Protein AF-A0A6C0KSJ9-F1 (afdb_monomer_lite)

Secondary structure (DSSP, 8-state):
--GGGGTS-GGGHHHHHHHHHTT--HHHHHH-GGGHHHHHHHHHHH-S---HHHHHHHHHTT--TTSPP---BTTB---SHHHHHHHTT-HHHHHHHHHTT--TTPPPSSTT---HHHHHHHTT-TT---HHHHHHHHHHHHHHHHTT--GGGSPPGGGGGGGTT---HHHHTT--

InterPro domains:
  IPR002110 Ankyrin repeat [PF00023] (79-106)
  IPR002110 Ankyrin repeat [PS50088] (77-109)
  IPR036770 Ankyrin repeat-containing domain superfamily [G3DSA:1.25.40.20] (43-164)
  IPR036770 Ankyrin repeat-containing domain superfamily [SSF48403] (55-117)

Structure (mmCIF, N/CA/C/O backbone):
data_AF-A0A6C0KSJ9-F1
#
_entry.id   AF-A0A6C0KSJ9-F1
#
loop_
_atom_site.group_PDB
_atom_site.id
_atom_site.type_symbol
_atom_site.label_atom_id
_atom_site.label_alt_id
_atom_site.label_comp_id
_atom_site.label_asym_id
_atom_site.label_entity_id
_atom_site.label_seq_id
_atom_site.pdbx_PDB_ins_code
_atom_site.Cartn_x
_atom_site.Cartn_y
_atom_site.Cartn_z
_atom_site.occupancy
_atom_site.B_iso_or_equiv
_atom_site.auth_seq_id
_atom_site.auth_comp_id
_atom_site.auth_asym_id
_atom_site.auth_atom_id
_atom_site.pdbx_PDB_model_num
ATOM 1 N N . MET A 1 1 ? 1.002 18.817 9.737 1.00 48.84 1 MET A N 1
ATOM 2 C CA . MET A 1 1 ? -0.178 18.193 10.351 1.00 48.84 1 MET A CA 1
ATOM 3 C C . MET A 1 1 ? -0.438 16.929 9.576 1.00 48.84 1 MET A C 1
ATOM 5 O O . MET A 1 1 ? -0.592 16.989 8.360 1.00 48.84 1 MET A O 1
ATOM 9 N N . GLN A 1 2 ? -0.293 15.811 10.260 1.00 63.50 2 GLN A N 1
ATOM 10 C CA . GLN A 1 2 ? -0.512 14.482 9.726 1.00 63.50 2 GLN A CA 1
ATOM 11 C C . GLN A 1 2 ? -2.025 14.265 9.641 1.00 63.50 2 GLN A C 1
ATOM 13 O O . GLN A 1 2 ? -2.778 14.761 10.470 1.00 63.50 2 GLN A O 1
ATOM 18 N N . THR A 1 3 ? -2.532 13.580 8.619 1.00 65.69 3 THR A N 1
ATOM 19 C CA . THR A 1 3 ? -3.998 13.499 8.430 1.00 65.69 3 THR A CA 1
ATOM 20 C C . THR A 1 3 ? -4.727 12.684 9.490 1.00 65.69 3 THR A C 1
ATOM 22 O O . THR A 1 3 ? -5.952 12.739 9.550 1.00 65.69 3 THR A O 1
ATOM 25 N N . TYR A 1 4 ? -4.020 11.892 10.301 1.00 72.75 4 TYR A N 1
ATOM 26 C CA . TYR A 1 4 ? -4.651 11.230 11.442 1.00 72.75 4 TYR A CA 1
ATOM 27 C C . TYR A 1 4 ? -4.862 12.151 12.645 1.00 72.75 4 TYR A C 1
ATOM 29 O O . TYR A 1 4 ? -5.721 11.835 13.465 1.00 72.75 4 TYR A O 1
ATOM 37 N N . ASP A 1 5 ? -4.221 13.325 12.689 1.00 72.75 5 ASP A N 1
ATOM 38 C CA . ASP A 1 5 ? -4.469 14.360 13.708 1.00 72.75 5 ASP A CA 1
ATOM 39 C C . ASP A 1 5 ? -5.940 14.833 13.695 1.00 72.75 5 ASP A C 1
ATOM 41 O O . ASP A 1 5 ? -6.432 15.413 14.659 1.00 72.75 5 ASP A O 1
ATOM 45 N N . GLU A 1 6 ? -6.664 14.590 12.594 1.00 78.75 6 GLU A N 1
ATOM 46 C CA . GLU A 1 6 ? -8.060 15.002 12.418 1.00 78.75 6 GLU A CA 1
ATOM 47 C C . GLU A 1 6 ? -9.067 14.137 13.189 1.00 78.75 6 GLU A C 1
ATOM 49 O O . GLU A 1 6 ? -10.161 14.611 13.501 1.00 78.75 6 GLU A O 1
ATOM 54 N N . PHE A 1 7 ? -8.742 12.870 13.471 1.00 84.19 7 PHE A N 1
ATOM 55 C CA . PHE A 1 7 ? -9.683 11.930 14.101 1.00 84.19 7 PHE A CA 1
ATOM 56 C C . PHE A 1 7 ? -9.093 11.139 15.271 1.00 84.19 7 PHE A C 1
ATOM 58 O O . PHE A 1 7 ? -9.853 10.587 16.070 1.00 84.19 7 PHE A O 1
ATOM 65 N N . ILE A 1 8 ? -7.765 11.091 15.405 1.00 89.25 8 ILE A N 1
ATOM 66 C CA . ILE A 1 8 ? -7.101 10.541 16.583 1.00 89.25 8 ILE A CA 1
ATOM 67 C C . ILE A 1 8 ? -6.986 11.656 17.634 1.00 89.25 8 ILE A C 1
ATOM 69 O O . ILE A 1 8 ? -6.432 12.712 17.333 1.00 89.25 8 ILE A O 1
ATOM 73 N N . PRO A 1 9 ? -7.501 11.460 18.864 1.00 91.00 9 PRO A N 1
ATOM 74 C CA . PRO A 1 9 ? -7.320 12.427 19.942 1.00 91.00 9 PRO A CA 1
ATOM 75 C C . PRO A 1 9 ? -5.837 12.712 20.192 1.00 91.00 9 PRO A C 1
ATOM 77 O O . PRO A 1 9 ? -5.037 11.784 20.199 1.00 91.00 9 PRO A O 1
ATOM 80 N N . GLU A 1 10 ? -5.475 13.966 20.463 1.00 89.81 10 GLU A N 1
ATOM 81 C CA . GLU A 1 10 ? -4.075 14.396 20.616 1.00 89.81 10 GLU A CA 1
ATOM 82 C C . GLU A 1 10 ? -3.285 13.535 21.618 1.00 89.81 10 GLU A C 1
ATOM 84 O O . GLU A 1 10 ? -2.150 13.143 21.356 1.00 89.81 10 GLU A O 1
ATOM 89 N N . GLN A 1 11 ? -3.913 13.155 22.735 1.00 92.12 11 GLN A N 1
ATOM 90 C CA . GLN A 1 11 ? -3.297 12.300 23.754 1.00 92.12 11 GLN A CA 1
ATOM 91 C C . GLN A 1 11 ? -3.038 10.851 23.302 1.00 92.12 11 GLN A C 1
ATOM 93 O O . GLN A 1 11 ? -2.230 10.156 23.914 1.00 92.12 11 GLN A O 1
ATOM 98 N N . ASP A 1 12 ? -3.734 10.399 22.259 1.00 93.62 12 ASP A N 1
ATOM 99 C CA . ASP A 1 12 ? -3.692 9.035 21.731 1.00 93.62 12 ASP A CA 1
ATOM 100 C C . ASP A 1 12 ? -2.713 8.913 20.541 1.00 93.62 12 ASP A C 1
ATOM 102 O O . ASP A 1 12 ? -2.346 7.793 20.185 1.00 93.62 12 ASP A O 1
ATOM 106 N N . ILE A 1 13 ? -2.262 10.029 19.941 1.00 90.75 13 ILE A N 1
ATOM 107 C CA . ILE A 1 13 ? -1.424 10.045 18.720 1.00 90.75 13 ILE A CA 1
ATOM 108 C C . ILE A 1 13 ? -0.128 9.254 18.912 1.00 90.75 13 ILE A C 1
ATOM 110 O O . ILE A 1 13 ? 0.206 8.406 18.092 1.00 90.75 13 ILE A O 1
ATOM 114 N N . PHE A 1 14 ? 0.582 9.474 20.019 1.00 91.88 14 PHE A N 1
ATOM 115 C CA . PHE A 1 14 ? 1.854 8.789 20.257 1.00 91.88 14 PHE A CA 1
ATOM 116 C C . PHE A 1 14 ? 1.686 7.264 20.350 1.00 91.88 14 PHE A C 1
ATOM 118 O O . PHE A 1 14 ? 2.493 6.508 19.816 1.00 91.88 14 PHE A O 1
ATOM 125 N N . GLN A 1 15 ? 0.610 6.798 20.994 1.00 96.00 15 GLN A N 1
ATOM 126 C CA . GLN A 1 15 ? 0.321 5.365 21.063 1.00 96.00 15 GLN A CA 1
ATOM 127 C C . GLN A 1 15 ? -0.115 4.817 19.702 1.00 96.00 15 GLN A C 1
ATOM 129 O O . GLN A 1 15 ? 0.256 3.702 19.350 1.00 96.00 15 GLN A O 1
ATOM 134 N N . PHE A 1 16 ? -0.887 5.595 18.940 1.00 94.38 16 PHE A N 1
ATOM 135 C CA . PHE A 1 16 ? -1.284 5.242 17.583 1.00 94.38 16 PHE A CA 1
ATOM 136 C C . PHE A 1 16 ? -0.063 4.992 16.693 1.00 94.38 16 PHE A C 1
ATOM 138 O O . PHE A 1 16 ? -0.015 3.970 16.017 1.00 94.38 16 PHE A O 1
ATOM 145 N N . GLU A 1 17 ? 0.937 5.875 16.724 1.00 92.81 17 GLU A N 1
ATOM 146 C CA . GLU A 1 17 ? 2.155 5.725 15.919 1.00 92.81 17 GLU A CA 1
ATOM 147 C C . GLU A 1 17 ? 2.946 4.469 16.299 1.00 92.81 17 GLU A C 1
ATOM 149 O O . GLU A 1 17 ? 3.256 3.666 15.419 1.00 92.81 17 GLU A O 1
ATOM 154 N N . ILE A 1 18 ? 3.169 4.235 17.600 1.00 95.00 18 ILE A N 1
ATOM 155 C CA . ILE A 1 18 ? 3.814 3.008 18.101 1.00 95.00 18 ILE A CA 1
ATOM 156 C C . ILE A 1 18 ? 3.058 1.765 17.626 1.00 95.00 18 ILE A C 1
ATOM 158 O O . ILE A 1 18 ? 3.655 0.803 17.147 1.00 95.00 18 ILE A O 1
ATOM 162 N N . ASP A 1 19 ? 1.730 1.772 17.732 1.00 97.00 19 ASP A N 1
ATOM 163 C CA . ASP A 1 19 ? 0.923 0.631 17.319 1.00 97.00 19 ASP A CA 1
ATOM 164 C C . ASP A 1 19 ? 1.009 0.394 15.803 1.00 97.00 19 ASP A C 1
ATOM 166 O O . ASP A 1 19 ? 1.012 -0.758 15.373 1.00 97.00 19 ASP A O 1
ATOM 170 N N . MET A 1 20 ? 1.109 1.440 14.975 1.00 94.25 20 MET A N 1
ATOM 171 C CA . MET A 1 20 ? 1.329 1.280 13.532 1.00 94.25 20 MET A CA 1
ATOM 172 C C . MET A 1 20 ? 2.708 0.679 13.236 1.00 94.25 20 MET A C 1
ATOM 174 O O . MET A 1 20 ? 2.798 -0.275 12.457 1.00 94.25 20 MET A O 1
ATOM 178 N N . GLU A 1 21 ? 3.762 1.174 13.890 1.00 93.44 21 GLU A N 1
ATOM 179 C CA . GLU A 1 21 ? 5.125 0.632 13.782 1.00 93.44 21 GLU A CA 1
ATOM 180 C C . GLU A 1 21 ? 5.185 -0.850 14.178 1.00 93.44 21 GLU A C 1
ATOM 182 O O . GLU A 1 21 ? 5.839 -1.648 13.512 1.00 93.44 21 GLU A O 1
ATOM 187 N N . GLU A 1 22 ? 4.436 -1.251 15.208 1.00 94.50 22 GLU A N 1
ATOM 188 C CA . GLU A 1 22 ? 4.378 -2.632 15.700 1.00 94.50 22 GLU A CA 1
ATOM 189 C C . GLU A 1 22 ? 3.338 -3.514 14.976 1.00 94.50 22 GLU A C 1
ATOM 191 O O . GLU A 1 22 ? 3.159 -4.683 15.327 1.00 94.50 22 GLU A O 1
ATOM 196 N N . GLY A 1 23 ? 2.610 -2.980 13.988 1.00 94.00 23 GLY A N 1
ATOM 197 C CA . GLY A 1 23 ? 1.590 -3.721 13.233 1.00 94.00 23 GLY A CA 1
ATOM 198 C C . GLY A 1 23 ? 0.299 -4.012 14.012 1.00 94.00 23 GLY A C 1
ATOM 199 O O . GLY A 1 23 ? -0.511 -4.855 13.625 1.00 94.00 23 GLY A O 1
ATOM 200 N N . LYS A 1 24 ? 0.053 -3.287 15.103 1.00 96.12 24 LYS A N 1
ATOM 201 C CA . LYS A 1 24 ? -1.137 -3.363 15.964 1.00 96.12 24 LYS A CA 1
ATOM 202 C C . LYS A 1 24 ? -2.281 -2.467 15.469 1.00 96.12 24 LYS A C 1
ATOM 204 O O . LYS A 1 24 ? -2.988 -1.842 16.251 1.00 96.12 24 LYS A O 1
ATOM 209 N N . TYR A 1 25 ? -2.525 -2.431 14.162 1.00 95.19 25 TYR A N 1
ATOM 210 C CA . TYR A 1 25 ? -3.518 -1.533 13.555 1.00 95.19 25 TYR A CA 1
ATOM 211 C C . TYR A 1 25 ? -4.984 -1.983 13.738 1.00 95.19 25 TYR A C 1
ATOM 213 O O . TYR A 1 25 ? -5.898 -1.171 13.608 1.00 95.19 25 TYR A O 1
ATOM 221 N N . LYS A 1 26 ? -5.248 -3.265 14.034 1.00 96.62 26 LYS A N 1
ATOM 222 C CA . LYS A 1 26 ? -6.614 -3.841 14.034 1.00 96.62 26 LYS A CA 1
ATOM 223 C C . LYS A 1 26 ? -7.555 -3.188 15.050 1.00 96.62 26 LYS A C 1
ATOM 225 O O . LYS A 1 26 ? -8.688 -2.870 14.705 1.00 96.62 26 LYS A O 1
ATOM 230 N N . SER A 1 27 ? -7.077 -2.924 16.267 1.00 95.62 27 SER A N 1
ATOM 231 C CA . SER A 1 27 ? -7.852 -2.226 17.306 1.00 95.62 27 SER A CA 1
ATOM 232 C C . SER A 1 27 ? -8.248 -0.811 16.875 1.00 95.62 27 SER A C 1
ATOM 234 O O . SER A 1 27 ? -9.347 -0.348 17.175 1.00 95.62 27 SER A O 1
ATOM 236 N N . TRP A 1 28 ? -7.377 -0.130 16.130 1.00 95.94 28 TRP A N 1
ATOM 237 C CA . TRP A 1 28 ? -7.640 1.201 15.590 1.00 95.94 28 TRP A CA 1
ATOM 238 C C . TRP A 1 28 ? -8.651 1.169 14.447 1.00 95.94 28 TRP A C 1
ATOM 240 O O . TRP A 1 28 ? -9.521 2.036 14.396 1.00 95.94 28 TRP A O 1
ATOM 250 N N . VAL A 1 29 ? -8.592 0.154 13.577 1.00 95.44 29 VAL A N 1
ATOM 251 C CA . VAL A 1 29 ? -9.601 -0.068 12.524 1.00 95.44 29 VAL A CA 1
ATOM 252 C C . VAL A 1 29 ? -10.980 -0.325 13.135 1.00 95.44 29 VAL A C 1
ATOM 254 O O . VAL A 1 29 ? -11.966 0.241 12.673 1.00 95.44 29 VAL A O 1
ATOM 257 N N . GLU A 1 30 ? -11.057 -1.119 14.204 1.00 95.19 30 GLU A N 1
ATOM 258 C CA . GLU A 1 30 ? -12.308 -1.367 14.933 1.00 95.19 30 GLU A CA 1
ATOM 259 C C . GLU A 1 30 ? -12.847 -0.104 15.622 1.00 95.19 30 GLU A C 1
ATOM 261 O O . GLU A 1 30 ? -14.055 0.136 15.618 1.00 95.19 30 GLU A O 1
ATOM 266 N N . LYS A 1 31 ? -11.962 0.719 16.202 1.00 95.19 31 LYS A N 1
ATOM 267 C CA . LYS A 1 31 ? -12.328 1.969 16.890 1.00 95.19 31 LYS A CA 1
ATOM 268 C C . LYS A 1 31 ? -12.764 3.068 15.912 1.00 95.19 31 LYS A C 1
ATOM 270 O O . LYS A 1 31 ? -13.659 3.842 16.247 1.00 95.19 31 LYS A O 1
ATOM 275 N N . TYR A 1 32 ? -12.165 3.129 14.719 1.00 92.88 32 TYR A N 1
ATOM 276 C CA . TYR A 1 32 ? -12.400 4.176 13.715 1.00 92.88 32 TYR A CA 1
ATOM 277 C C . TYR A 1 32 ? -12.598 3.604 12.294 1.00 92.88 32 TYR A C 1
ATOM 279 O O . TYR A 1 32 ? -11.804 3.884 11.389 1.00 92.88 32 TYR A O 1
ATOM 287 N N . PRO A 1 33 ? -13.671 2.829 12.051 1.00 91.88 33 PRO A N 1
ATOM 288 C CA . PRO A 1 33 ? -13.882 2.142 10.773 1.00 91.88 33 PRO A CA 1
ATOM 289 C C . PRO A 1 33 ? -14.046 3.103 9.583 1.00 91.88 33 PRO A C 1
ATOM 291 O O . PRO A 1 33 ? -13.567 2.820 8.488 1.00 91.88 33 PRO A O 1
ATOM 294 N N . GLU A 1 34 ? -14.638 4.281 9.799 1.00 89.56 34 GLU A N 1
ATOM 295 C CA . GLU A 1 34 ? -14.802 5.322 8.768 1.00 89.56 34 GLU A CA 1
ATOM 296 C C . GLU A 1 34 ? -13.461 5.920 8.299 1.00 89.56 34 GLU A C 1
ATOM 298 O O . GLU A 1 34 ? -13.362 6.498 7.214 1.00 89.56 34 GLU A O 1
ATOM 303 N N . ASN A 1 35 ? -12.403 5.758 9.099 1.00 89.00 35 ASN A N 1
ATOM 304 C CA . ASN A 1 35 ? -11.065 6.286 8.842 1.00 89.00 35 ASN A CA 1
ATOM 305 C C . ASN A 1 35 ? -10.073 5.200 8.410 1.00 89.00 35 ASN A C 1
ATOM 307 O O . ASN A 1 35 ? -8.867 5.454 8.360 1.00 89.00 35 ASN A O 1
ATOM 311 N N . ILE A 1 36 ? -10.560 4.009 8.049 1.00 88.69 36 ILE A N 1
ATOM 312 C CA . ILE A 1 36 ? -9.723 2.864 7.675 1.0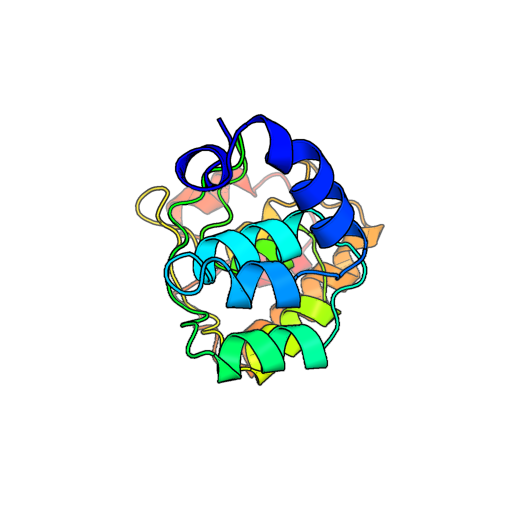0 88.69 36 ILE A CA 1
ATOM 313 C C . ILE A 1 36 ? -8.686 3.191 6.594 1.00 88.69 36 ILE A C 1
ATOM 315 O O . ILE A 1 36 ? -7.567 2.692 6.648 1.00 88.69 36 ILE A O 1
ATOM 319 N N . TYR A 1 37 ? -9.018 4.068 5.643 1.00 86.25 37 TYR A N 1
ATOM 320 C CA . TYR A 1 37 ? -8.087 4.467 4.587 1.00 86.25 37 TYR A CA 1
ATOM 321 C C . TYR A 1 37 ? -6.894 5.263 5.130 1.00 86.25 37 TYR A C 1
ATOM 323 O O . TYR A 1 37 ? -5.761 5.066 4.697 1.00 86.25 37 TYR A O 1
ATOM 331 N N . THR A 1 38 ? -7.141 6.142 6.104 1.00 85.19 38 THR A N 1
ATOM 332 C CA . THR A 1 38 ? -6.089 6.923 6.762 1.00 85.19 38 THR A CA 1
ATOM 333 C C . THR A 1 38 ? -5.254 6.043 7.685 1.00 85.19 38 THR A C 1
ATOM 335 O O . THR A 1 38 ? -4.035 6.175 7.697 1.00 85.19 38 THR A O 1
ATOM 338 N N . ILE A 1 39 ? -5.886 5.104 8.401 1.00 89.69 39 ILE A N 1
ATOM 339 C CA . ILE A 1 39 ? -5.183 4.108 9.225 1.00 89.69 39 ILE A CA 1
ATOM 340 C C . ILE A 1 39 ? -4.271 3.247 8.353 1.00 89.69 39 ILE A C 1
ATOM 342 O O . ILE A 1 39 ? -3.105 3.063 8.680 1.00 89.69 39 ILE A O 1
ATOM 346 N N . PHE A 1 40 ? -4.777 2.771 7.216 1.00 89.56 40 PHE A N 1
ATOM 347 C CA . PHE A 1 40 ? -3.980 2.013 6.261 1.00 89.56 40 PHE A CA 1
ATOM 348 C C . PHE A 1 40 ? -2.792 2.827 5.741 1.00 89.56 40 PHE A C 1
ATOM 350 O O . PHE A 1 40 ? -1.671 2.330 5.722 1.00 89.56 40 PHE A O 1
ATOM 357 N N . GLY A 1 41 ? -3.012 4.094 5.378 1.00 85.31 41 GLY A N 1
ATOM 358 C CA . GLY A 1 41 ? -1.936 4.991 4.954 1.00 85.31 41 GLY A CA 1
ATOM 359 C C . GLY A 1 41 ? -0.866 5.205 6.030 1.00 85.31 41 GLY A C 1
ATOM 360 O O . GLY A 1 41 ? 0.319 5.184 5.712 1.00 85.31 41 GLY A O 1
ATOM 361 N N . ALA A 1 42 ? -1.268 5.366 7.293 1.00 86.88 42 ALA A N 1
ATOM 362 C CA . ALA A 1 42 ? -0.341 5.477 8.419 1.00 86.88 42 ALA A CA 1
ATOM 363 C C . ALA A 1 42 ? 0.444 4.178 8.638 1.00 86.88 42 ALA A C 1
ATOM 365 O O . ALA A 1 42 ? 1.657 4.215 8.808 1.00 86.88 42 ALA A O 1
ATOM 366 N N . TYR A 1 43 ? -0.229 3.029 8.562 1.00 90.81 43 TYR A N 1
ATOM 367 C CA . TYR A 1 43 ? 0.403 1.718 8.666 1.00 90.81 43 TYR A CA 1
ATOM 368 C C . TYR A 1 43 ? 1.441 1.479 7.559 1.00 90.81 43 TYR A C 1
ATOM 370 O O . TYR A 1 43 ? 2.550 1.034 7.842 1.00 90.81 43 TYR A O 1
ATOM 378 N N . LEU A 1 44 ? 1.125 1.817 6.303 1.00 87.44 44 LEU A N 1
ATOM 379 C CA . LEU A 1 44 ? 2.088 1.721 5.201 1.00 87.44 44 LEU A CA 1
ATOM 380 C C . LEU A 1 44 ? 3.316 2.616 5.421 1.00 87.44 44 LEU A C 1
ATOM 382 O O . LEU A 1 44 ? 4.414 2.230 5.040 1.00 87.44 44 LEU A O 1
ATOM 386 N N . 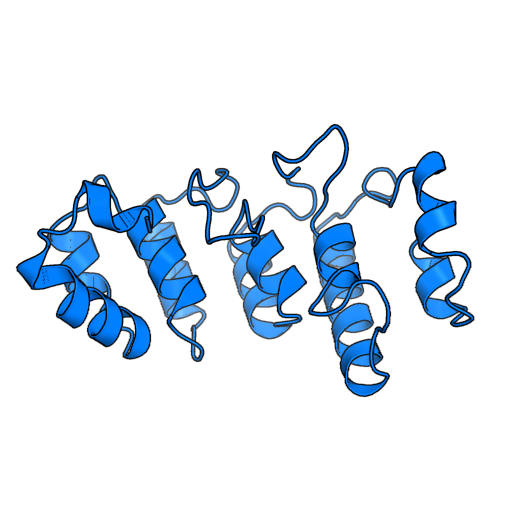LEU A 1 45 ? 3.131 3.790 6.027 1.00 82.62 45 LEU A N 1
ATOM 387 C CA . LEU A 1 45 ? 4.209 4.748 6.264 1.00 82.62 45 LEU A CA 1
ATOM 388 C C . LEU A 1 45 ? 5.111 4.361 7.442 1.00 82.62 45 LEU A C 1
ATOM 390 O O . LEU A 1 45 ? 6.330 4.464 7.338 1.00 82.62 45 LEU A O 1
ATOM 394 N N . LEU A 1 46 ? 4.504 4.001 8.572 1.00 86.19 46 LEU A N 1
ATOM 395 C CA . LEU A 1 46 ? 5.198 3.847 9.852 1.00 86.19 46 LEU A CA 1
ATOM 396 C C . LEU A 1 46 ? 5.722 2.427 10.057 1.00 86.19 46 LEU A C 1
ATOM 398 O O . LEU A 1 46 ? 6.746 2.221 10.702 1.00 86.19 46 LEU A O 1
ATOM 402 N N . ASN A 1 47 ? 5.049 1.432 9.487 1.00 88.31 47 ASN A N 1
ATOM 403 C CA . ASN A 1 47 ? 5.542 0.068 9.521 1.00 88.31 47 ASN A CA 1
ATOM 404 C C . ASN A 1 47 ? 6.604 -0.131 8.423 1.00 88.31 47 ASN A C 1
ATOM 406 O O . ASN A 1 47 ? 6.571 0.524 7.386 1.00 88.31 47 ASN A O 1
ATOM 410 N N . SER A 1 48 ? 7.561 -1.032 8.621 1.00 83.94 48 SER A N 1
ATOM 411 C CA . SER A 1 48 ? 8.532 -1.410 7.574 1.00 83.94 48 SER A CA 1
ATOM 412 C C . SER A 1 48 ? 8.515 -2.906 7.252 1.00 83.94 48 SER A C 1
ATOM 414 O O . SER A 1 48 ? 9.225 -3.363 6.357 1.00 83.94 48 SER A O 1
ATOM 416 N N . GLU A 1 49 ? 7.673 -3.661 7.956 1.00 87.62 49 GLU A N 1
ATOM 417 C CA . GLU A 1 49 ? 7.541 -5.113 7.902 1.00 87.62 49 GLU A CA 1
ATOM 418 C C . GLU A 1 49 ? 6.128 -5.511 7.434 1.00 87.62 49 GLU A C 1
ATOM 420 O O . GLU A 1 49 ? 5.532 -6.453 7.955 1.00 87.62 49 GLU A O 1
ATOM 425 N N . GLN A 1 50 ? 5.563 -4.791 6.455 1.00 88.12 50 GLN A N 1
ATOM 426 C CA . GLN A 1 50 ? 4.217 -5.098 5.963 1.00 88.12 50 GLN A CA 1
ATOM 427 C C . GLN A 1 50 ? 4.140 -6.491 5.341 1.00 88.12 50 GLN A C 1
ATOM 429 O O . GLN A 1 50 ? 4.984 -6.865 4.522 1.00 88.12 50 GLN A O 1
ATOM 434 N N . THR A 1 51 ? 3.077 -7.228 5.667 1.00 88.75 51 THR A N 1
ATOM 435 C CA . THR A 1 51 ? 2.845 -8.574 5.133 1.00 88.75 51 THR A CA 1
ATOM 436 C C . THR A 1 51 ? 1.665 -8.624 4.166 1.00 88.75 51 THR A C 1
ATOM 438 O O . THR A 1 51 ? 0.787 -7.760 4.157 1.00 88.75 51 THR A O 1
ATOM 441 N N . GLU A 1 52 ? 1.617 -9.680 3.351 1.00 89.06 52 GLU A N 1
ATOM 442 C CA . GLU A 1 52 ? 0.494 -9.948 2.446 1.00 89.06 52 GLU A CA 1
ATOM 443 C C . GLU A 1 52 ? -0.835 -10.077 3.207 1.00 89.06 52 GLU A C 1
ATOM 445 O O . GLU A 1 52 ? -1.852 -9.529 2.780 1.00 89.06 52 GLU A O 1
ATOM 450 N N . ASP A 1 53 ? -0.809 -10.715 4.380 1.00 91.94 53 ASP A N 1
ATOM 451 C CA . ASP A 1 53 ? -1.983 -10.886 5.237 1.00 91.94 53 ASP A CA 1
ATOM 452 C C . ASP A 1 53 ? -2.535 -9.549 5.745 1.00 91.94 53 ASP A C 1
ATOM 454 O O . ASP A 1 53 ? -3.756 -9.392 5.850 1.00 91.94 53 ASP A O 1
ATOM 458 N N . ASP A 1 54 ? -1.664 -8.573 6.014 1.00 92.75 54 ASP A N 1
ATOM 459 C CA . ASP A 1 54 ? -2.078 -7.233 6.432 1.00 92.75 54 ASP A CA 1
ATOM 460 C C . ASP A 1 54 ? -2.812 -6.517 5.299 1.00 92.75 54 ASP A C 1
ATOM 462 O O . ASP A 1 54 ? -3.927 -6.023 5.482 1.00 92.75 54 ASP A O 1
ATOM 466 N N . ILE A 1 55 ? -2.240 -6.530 4.092 1.00 92.75 55 ILE A N 1
ATOM 467 C CA . ILE A 1 55 ? -2.872 -5.920 2.915 1.00 92.75 55 ILE A CA 1
ATOM 468 C C . ILE A 1 55 ? -4.209 -6.605 2.607 1.00 92.75 55 ILE A C 1
ATOM 470 O O . ILE A 1 55 ? -5.221 -5.930 2.400 1.00 92.75 55 ILE A O 1
ATOM 474 N N . ILE A 1 56 ? -4.254 -7.941 2.647 1.00 90.94 56 ILE A N 1
ATOM 475 C CA . ILE A 1 56 ? -5.487 -8.718 2.463 1.00 90.94 56 ILE A CA 1
ATOM 476 C C . ILE A 1 56 ? -6.524 -8.365 3.531 1.00 90.94 56 ILE A C 1
ATOM 478 O O . ILE A 1 56 ? -7.716 -8.290 3.219 1.00 90.94 56 ILE A O 1
ATOM 482 N N . TYR A 1 57 ? -6.110 -8.156 4.783 1.00 94.62 57 TYR A N 1
ATOM 483 C CA . TYR A 1 57 ? -7.020 -7.732 5.839 1.00 94.62 57 TYR A CA 1
ATOM 484 C C . TYR A 1 57 ? -7.684 -6.402 5.479 1.00 94.62 57 TYR A C 1
ATOM 486 O O . TYR A 1 57 ? -8.914 -6.338 5.473 1.00 94.62 57 TYR A O 1
ATOM 494 N N . PHE A 1 58 ? -6.910 -5.378 5.109 1.00 93.56 58 PHE A N 1
ATOM 495 C CA . PHE A 1 58 ? -7.474 -4.085 4.718 1.00 93.56 58 PHE A CA 1
ATOM 496 C C . PHE A 1 58 ? -8.408 -4.214 3.505 1.00 93.56 58 PHE A C 1
ATOM 498 O O . PHE A 1 58 ? -9.518 -3.683 3.526 1.00 93.56 58 PHE A O 1
ATOM 505 N N . VAL A 1 59 ? -8.030 -4.981 2.478 1.00 90.94 59 VAL A N 1
ATOM 506 C CA . VAL A 1 59 ? -8.891 -5.220 1.303 1.00 90.94 59 VAL A CA 1
ATOM 507 C C . VAL A 1 59 ? -10.214 -5.883 1.699 1.00 90.94 59 VAL A C 1
ATOM 509 O O . VAL A 1 59 ? -11.274 -5.475 1.228 1.00 90.94 59 VAL A O 1
ATOM 512 N N . LYS A 1 60 ? -10.192 -6.856 2.620 1.00 92.25 60 LYS A N 1
ATOM 513 C CA . LYS A 1 60 ? -11.411 -7.501 3.145 1.00 92.25 60 LYS A CA 1
ATOM 514 C C . LYS A 1 60 ? -12.317 -6.547 3.920 1.00 92.25 60 LYS A C 1
ATOM 516 O O . LYS A 1 60 ? -13.524 -6.771 3.947 1.00 92.25 60 LYS A O 1
ATOM 521 N N . GLN A 1 61 ? -11.763 -5.497 4.523 1.00 93.25 61 GLN A N 1
ATOM 522 C CA . GLN A 1 61 ? -12.548 -4.429 5.149 1.00 93.25 61 GLN A CA 1
ATOM 523 C C . GLN A 1 61 ? -13.164 -3.456 4.125 1.00 93.25 61 GLN A C 1
ATOM 525 O O . GLN A 1 61 ? -13.878 -2.534 4.506 1.00 93.25 61 GLN A O 1
ATOM 530 N N . GLY A 1 62 ? -12.922 -3.658 2.825 1.00 88.31 62 GLY A N 1
ATOM 531 C CA . GLY A 1 62 ? -13.532 -2.875 1.753 1.00 88.31 62 GLY A CA 1
ATOM 532 C C . GLY A 1 62 ? -12.742 -1.631 1.357 1.00 88.31 62 GLY A C 1
ATOM 533 O O . GLY A 1 62 ? -13.321 -0.727 0.750 1.00 88.31 62 GLY A O 1
ATOM 534 N N . ILE A 1 63 ? -11.441 -1.554 1.676 1.00 88.88 63 ILE A N 1
ATOM 535 C CA . ILE A 1 63 ? -10.617 -0.473 1.129 1.00 88.88 63 ILE A CA 1
ATOM 536 C C . ILE A 1 63 ? -10.514 -0.609 -0.392 1.00 88.88 63 ILE A C 1
ATOM 538 O O . ILE A 1 63 ? -10.372 -1.707 -0.931 1.00 88.88 63 ILE A O 1
ATOM 542 N N . ASP A 1 64 ? -10.525 0.524 -1.082 1.00 86.75 64 ASP A N 1
ATOM 543 C CA . ASP A 1 64 ? -10.217 0.583 -2.507 1.00 86.75 64 ASP A CA 1
ATOM 544 C C . ASP A 1 64 ? -8.745 0.960 -2.685 1.00 86.75 64 ASP A C 1
ATOM 546 O O . ASP A 1 64 ? -8.384 2.118 -2.500 1.00 86.75 64 ASP A O 1
ATOM 550 N N . LEU A 1 65 ? -7.900 -0.001 -3.070 1.00 87.56 65 LEU A N 1
ATOM 551 C CA . LEU A 1 65 ? -6.460 0.208 -3.295 1.00 87.56 65 LEU A CA 1
ATOM 552 C C . LEU A 1 65 ? -6.141 1.246 -4.383 1.00 87.56 65 LEU A C 1
ATOM 554 O O . LEU A 1 65 ? -5.000 1.695 -4.489 1.00 87.56 65 LEU A O 1
ATOM 558 N N . ASN A 1 66 ? -7.122 1.619 -5.203 1.00 84.44 66 ASN A N 1
ATOM 559 C CA . ASN A 1 66 ? -6.971 2.618 -6.257 1.00 84.44 66 ASN A CA 1
ATOM 560 C C . ASN A 1 66 ? -7.446 4.001 -5.822 1.00 84.44 66 ASN A C 1
ATOM 562 O O . ASN A 1 66 ? -7.255 4.979 -6.550 1.00 84.44 66 ASN A O 1
ATOM 566 N N . LYS A 1 67 ? -8.062 4.103 -4.641 1.00 78.94 67 LYS A N 1
ATOM 567 C CA . LYS A 1 67 ? -8.516 5.377 -4.113 1.00 78.94 67 LYS A CA 1
ATOM 568 C C . LYS A 1 67 ? -7.306 6.240 -3.799 1.00 78.94 67 LYS A C 1
ATOM 570 O O . LYS A 1 67 ? -6.357 5.829 -3.132 1.00 78.94 67 LYS A O 1
ATOM 575 N N . GLN A 1 68 ? -7.344 7.473 -4.271 1.00 69.50 68 GLN A N 1
ATOM 576 C CA . GLN A 1 68 ? -6.287 8.404 -3.938 1.00 69.50 68 GLN A CA 1
ATOM 577 C C . GLN A 1 68 ? -6.443 8.830 -2.478 1.00 69.50 68 GLN A C 1
ATOM 579 O O . GLN A 1 68 ? -7.497 9.315 -2.054 1.00 69.50 68 GLN A O 1
ATOM 584 N N . SER A 1 69 ? -5.394 8.604 -1.702 1.00 64.94 69 SER A N 1
ATOM 585 C CA . SER A 1 69 ? -5.267 9.118 -0.356 1.00 64.94 69 SER A CA 1
ATOM 586 C C . SER A 1 69 ? -5.226 10.642 -0.416 1.00 64.94 69 SER A C 1
ATOM 588 O O . SER A 1 69 ? -4.448 11.214 -1.174 1.00 64.94 69 SER A O 1
ATOM 590 N N . LYS A 1 70 ? -6.049 11.315 0.396 1.00 58.56 70 LYS A N 1
ATOM 591 C CA . LYS A 1 70 ? -5.901 12.762 0.653 1.00 58.56 70 LYS A CA 1
ATOM 592 C C . LYS A 1 70 ? -4.764 13.052 1.629 1.00 58.56 70 LYS A C 1
ATOM 594 O O . LYS A 1 70 ? -4.593 14.189 2.060 1.00 58.56 70 LYS A O 1
ATOM 599 N N . VAL A 1 71 ? -4.062 12.005 2.044 1.00 55.16 71 VAL A N 1
ATOM 600 C CA . VAL A 1 71 ? -3.019 12.105 3.031 1.00 55.16 71 VAL A CA 1
ATOM 601 C C . VAL A 1 71 ? -1.766 12.669 2.394 1.00 55.16 71 VAL A C 1
ATOM 603 O O . VAL A 1 71 ? -1.103 12.006 1.604 1.00 55.16 71 VAL A O 1
ATOM 606 N N . TYR A 1 72 ? -1.471 13.914 2.749 1.00 55.97 72 TYR A N 1
ATOM 607 C CA . TYR A 1 72 ? -0.223 14.575 2.412 1.00 55.97 72 TYR A CA 1
ATOM 608 C C . TYR A 1 72 ? 0.768 14.339 3.552 1.00 55.97 72 TYR A C 1
ATOM 610 O O . TYR A 1 72 ? 0.523 14.765 4.683 1.00 55.97 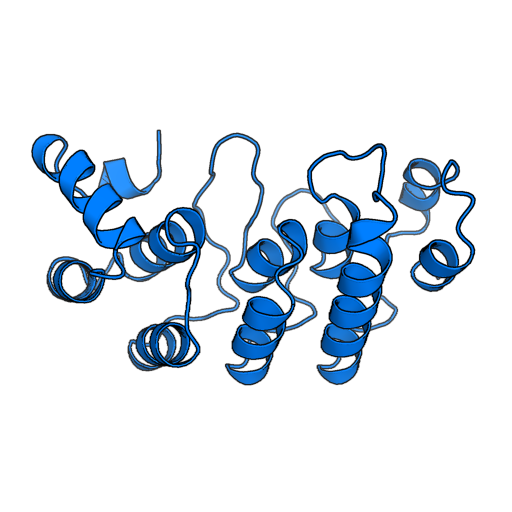72 TYR A O 1
ATOM 618 N N . TRP A 1 73 ? 1.888 13.676 3.268 1.00 53.91 73 TRP A N 1
ATOM 619 C CA . TRP A 1 73 ? 2.961 13.474 4.244 1.00 53.91 73 TRP A CA 1
ATOM 620 C C . TRP A 1 73 ? 4.144 14.392 3.915 1.00 53.91 73 TRP A C 1
ATOM 622 O O . TRP A 1 73 ? 5.110 13.984 3.279 1.00 53.91 73 TRP A O 1
ATOM 632 N N . GLY A 1 74 ? 4.070 15.662 4.322 1.00 57.03 74 GLY A N 1
ATOM 633 C CA . GLY A 1 74 ? 5.106 16.646 3.975 1.00 57.03 74 GLY A CA 1
ATOM 634 C C . GLY A 1 74 ? 5.204 16.846 2.457 1.00 57.03 74 GLY A C 1
ATOM 635 O O . GLY A 1 74 ? 4.190 17.127 1.820 1.00 57.03 74 GLY A O 1
ATOM 636 N N . ASP A 1 75 ? 6.400 16.667 1.890 1.00 50.25 75 ASP A N 1
ATOM 637 C CA . ASP A 1 75 ? 6.642 16.698 0.437 1.00 50.25 75 ASP A CA 1
ATOM 638 C C . ASP A 1 75 ? 6.370 15.341 -0.251 1.00 50.25 75 ASP A C 1
ATOM 640 O O . ASP A 1 75 ? 6.513 15.223 -1.466 1.00 50.25 75 ASP A O 1
ATOM 644 N N . MET A 1 76 ? 5.988 14.291 0.492 1.00 51.66 76 MET A N 1
ATOM 645 C CA . MET A 1 76 ? 5.678 12.987 -0.100 1.00 51.66 76 MET A CA 1
ATOM 646 C C . MET A 1 76 ? 4.298 13.021 -0.755 1.00 51.66 76 MET A C 1
ATOM 648 O O . MET A 1 76 ? 3.266 13.241 -0.114 1.00 51.66 76 MET A O 1
ATOM 652 N N . HIS A 1 77 ? 4.291 12.757 -2.057 1.00 54.47 77 HIS A N 1
ATOM 653 C CA . HIS A 1 77 ? 3.112 12.799 -2.922 1.00 54.47 77 HIS A CA 1
ATOM 654 C C . HIS A 1 77 ? 2.582 11.387 -3.235 1.00 54.47 77 HIS A C 1
ATOM 656 O O . HIS A 1 77 ? 2.093 11.106 -4.334 1.00 54.47 77 HIS A O 1
ATOM 662 N N . CYS A 1 78 ? 2.701 10.477 -2.265 1.00 58.88 78 CYS A N 1
ATOM 663 C CA . CYS A 1 78 ? 2.273 9.084 -2.353 1.00 58.88 78 CYS A CA 1
ATOM 664 C C . CYS A 1 78 ? 0.743 8.964 -2.299 1.00 58.88 78 CYS A C 1
ATOM 666 O O . CYS A 1 78 ? 0.145 8.672 -1.266 1.00 58.88 78 CYS A O 1
ATOM 668 N N . ASN A 1 79 ? 0.098 9.184 -3.441 1.00 68.88 79 ASN A N 1
ATOM 669 C CA . ASN A 1 79 ? -1.359 9.277 -3.511 1.00 68.88 79 ASN A CA 1
ATOM 670 C C . ASN A 1 79 ? -2.063 7.916 -3.504 1.00 68.88 79 ASN A C 1
ATOM 672 O O . ASN A 1 79 ? -3.255 7.861 -3.248 1.00 68.88 79 ASN A O 1
ATOM 676 N N . THR A 1 80 ? -1.373 6.810 -3.770 1.00 78.56 80 THR A N 1
ATOM 677 C CA . THR A 1 80 ? -1.936 5.453 -3.687 1.00 78.56 80 THR A CA 1
ATOM 678 C C . THR A 1 80 ? -0.977 4.505 -2.962 1.00 78.56 80 THR A C 1
ATOM 680 O O . THR A 1 80 ? 0.239 4.730 -2.996 1.00 78.56 80 THR A O 1
ATOM 683 N N . PRO A 1 81 ? -1.484 3.407 -2.374 1.00 84.88 81 PRO A N 1
ATOM 684 C CA . PRO A 1 81 ? -0.649 2.347 -1.811 1.00 84.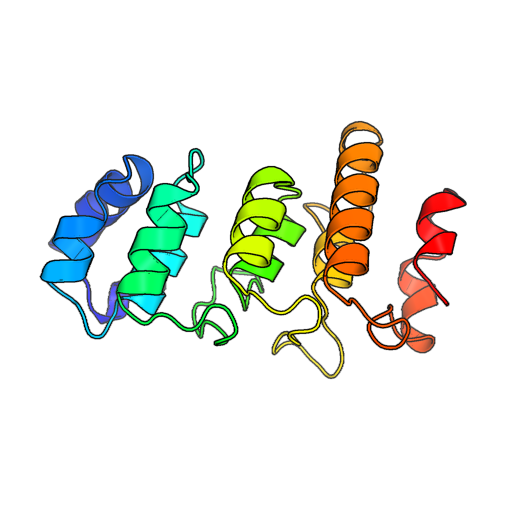88 81 PRO A CA 1
ATOM 685 C C . PRO A 1 81 ? 0.435 1.860 -2.783 1.00 84.88 81 PRO A C 1
ATOM 687 O O . PRO A 1 81 ? 1.590 1.688 -2.403 1.00 84.88 81 PRO A O 1
ATOM 690 N N . LEU A 1 82 ? 0.086 1.698 -4.067 1.00 86.94 82 LEU A N 1
ATOM 691 C CA . LEU A 1 82 ? 1.027 1.227 -5.084 1.00 86.94 82 LEU A CA 1
ATOM 692 C C . LEU A 1 82 ? 2.127 2.254 -5.369 1.00 86.94 82 LEU A C 1
ATOM 694 O O . LEU A 1 82 ? 3.297 1.893 -5.445 1.00 86.94 82 LEU A O 1
ATOM 698 N N . THR A 1 83 ? 1.775 3.536 -5.488 1.00 79.75 83 THR A N 1
ATOM 699 C CA . THR A 1 83 ? 2.770 4.598 -5.714 1.00 79.75 83 THR A CA 1
ATOM 700 C C . THR A 1 83 ? 3.731 4.744 -4.538 1.00 79.75 83 THR A C 1
ATOM 702 O O . THR A 1 83 ? 4.908 4.998 -4.770 1.00 79.75 83 THR A O 1
ATOM 705 N N . PHE A 1 84 ? 3.259 4.503 -3.309 1.00 80.62 84 PHE A N 1
ATOM 706 C CA . PHE A 1 84 ? 4.112 4.445 -2.122 1.00 80.62 84 PHE A CA 1
ATOM 707 C C . PHE A 1 84 ? 5.136 3.314 -2.231 1.00 80.62 84 PHE A C 1
ATOM 709 O O . PHE A 1 84 ? 6.339 3.551 -2.183 1.00 80.62 84 PHE A O 1
ATOM 716 N N . ALA A 1 85 ? 4.681 2.089 -2.492 1.00 84.88 85 ALA A N 1
ATOM 717 C CA . ALA A 1 85 ? 5.579 0.948 -2.656 1.00 84.88 85 ALA A CA 1
ATOM 718 C C . ALA A 1 85 ? 6.614 1.161 -3.781 1.00 84.88 85 ALA A C 1
ATOM 720 O O . ALA A 1 85 ? 7.773 0.756 -3.656 1.00 84.88 85 ALA A O 1
ATOM 721 N N . CYS A 1 86 ? 6.206 1.835 -4.862 1.00 83.00 86 CYS A N 1
ATOM 722 C CA . CYS A 1 86 ? 7.077 2.222 -5.966 1.00 83.00 86 CYS A CA 1
ATOM 723 C C . CYS A 1 86 ? 8.145 3.251 -5.565 1.00 83.00 86 CYS A C 1
ATOM 725 O O . CYS A 1 86 ? 9.302 3.057 -5.926 1.00 83.00 86 CYS A O 1
ATOM 727 N N . GLU A 1 87 ? 7.793 4.308 -4.828 1.00 76.94 87 GLU A N 1
ATOM 728 C CA . GLU A 1 87 ? 8.728 5.363 -4.394 1.00 76.94 87 GLU A CA 1
ATOM 729 C C . GLU A 1 87 ? 9.826 4.825 -3.462 1.00 76.94 87 GLU A C 1
ATOM 731 O O . GLU A 1 87 ? 10.994 5.194 -3.586 1.00 76.94 87 GLU A O 1
ATOM 736 N N . TYR A 1 88 ? 9.470 3.875 -2.594 1.00 78.81 88 TYR A N 1
ATOM 737 C CA . TYR A 1 88 ? 10.394 3.222 -1.659 1.00 78.81 88 TYR A CA 1
ATOM 738 C C . TYR A 1 88 ? 11.151 2.022 -2.254 1.00 78.81 88 TYR A C 1
ATOM 740 O O . TYR A 1 88 ? 11.905 1.345 -1.550 1.00 78.81 88 TYR A O 1
ATOM 748 N N . HIS A 1 89 ? 10.950 1.717 -3.541 1.00 82.94 89 HIS A N 1
ATOM 749 C CA . HIS A 1 89 ? 11.498 0.530 -4.217 1.00 82.94 89 HIS A CA 1
ATOM 750 C C . HIS A 1 89 ? 11.244 -0.784 -3.460 1.00 82.94 89 HIS A C 1
ATOM 752 O O . HIS A 1 89 ? 12.077 -1.701 -3.481 1.00 82.94 89 HIS A O 1
ATOM 758 N N . ASN A 1 90 ? 10.095 -0.889 -2.791 1.00 86.31 90 ASN A N 1
ATOM 759 C CA . ASN A 1 90 ? 9.705 -2.086 -2.060 1.00 86.31 90 ASN A CA 1
ATOM 760 C C . ASN A 1 90 ? 9.056 -3.088 -3.027 1.00 86.31 90 ASN A C 1
ATOM 762 O O . ASN A 1 90 ? 7.840 -3.111 -3.206 1.00 86.31 90 ASN A O 1
ATOM 766 N N . VAL A 1 91 ? 9.896 -3.902 -3.675 1.00 88.88 91 VAL A N 1
ATOM 767 C CA . VAL A 1 91 ? 9.488 -4.904 -4.680 1.00 88.88 91 VAL A CA 1
ATOM 768 C C . VAL A 1 91 ? 8.404 -5.840 -4.140 1.00 88.88 91 VAL A C 1
ATOM 770 O O . VAL A 1 91 ? 7.455 -6.159 -4.854 1.00 88.88 91 VAL A O 1
ATOM 773 N N . GLU A 1 92 ? 8.532 -6.254 -2.880 1.00 90.38 92 GLU A N 1
ATOM 774 C CA . GLU A 1 92 ? 7.608 -7.197 -2.255 1.00 90.38 92 GLU A CA 1
ATOM 775 C C . GLU A 1 92 ? 6.244 -6.553 -1.996 1.00 90.38 92 GLU A C 1
ATOM 777 O O . GLU A 1 92 ? 5.215 -7.108 -2.376 1.00 90.38 92 GLU A O 1
ATOM 782 N N . LEU A 1 93 ? 6.221 -5.330 -1.462 1.00 89.69 93 LEU A N 1
ATOM 783 C CA . LEU A 1 93 ? 4.973 -4.592 -1.279 1.00 89.69 93 LEU A CA 1
ATOM 784 C C . LEU A 1 93 ? 4.300 -4.262 -2.623 1.00 89.69 93 LEU A C 1
ATOM 786 O O . LEU A 1 93 ? 3.079 -4.360 -2.733 1.00 89.69 93 LEU A O 1
ATOM 790 N N . VAL A 1 94 ? 5.072 -3.939 -3.670 1.00 91.25 94 VAL A N 1
ATOM 791 C CA . VAL A 1 94 ? 4.542 -3.775 -5.038 1.00 91.25 94 VAL A CA 1
ATOM 792 C C . VAL A 1 94 ? 3.873 -5.066 -5.513 1.00 91.25 94 VAL A C 1
ATOM 794 O O . VAL A 1 94 ? 2.751 -5.014 -6.017 1.00 91.25 94 VAL A O 1
ATOM 797 N N . ARG A 1 95 ? 4.538 -6.218 -5.349 1.00 93.44 95 ARG A N 1
ATOM 798 C CA . ARG A 1 95 ? 3.995 -7.535 -5.716 1.00 93.44 95 ARG A CA 1
ATOM 799 C C . ARG A 1 95 ? 2.664 -7.787 -5.009 1.00 93.44 95 ARG A C 1
ATOM 801 O O . ARG A 1 95 ? 1.665 -8.031 -5.682 1.00 93.44 95 ARG A O 1
ATOM 808 N N . ILE A 1 96 ? 2.647 -7.658 -3.683 1.00 92.25 96 ILE A N 1
ATOM 809 C CA . ILE A 1 96 ? 1.467 -7.883 -2.840 1.00 92.25 96 ILE A CA 1
ATOM 810 C C . ILE A 1 96 ? 0.303 -6.981 -3.268 1.00 92.25 96 ILE A C 1
ATOM 812 O O . ILE A 1 96 ? -0.815 -7.454 -3.459 1.00 92.25 96 ILE A O 1
ATOM 816 N N . LEU A 1 97 ? 0.546 -5.682 -3.466 1.00 91.56 97 LEU A N 1
ATOM 817 C CA . LEU A 1 97 ? -0.503 -4.732 -3.847 1.00 91.56 97 LEU A CA 1
ATOM 818 C C . LEU A 1 97 ? -1.082 -5.025 -5.236 1.00 91.56 97 LEU A C 1
ATOM 820 O O . LEU A 1 97 ? -2.295 -4.935 -5.427 1.00 91.56 97 LEU A O 1
ATOM 824 N N . LEU A 1 98 ? -0.239 -5.392 -6.206 1.00 91.94 98 LEU A N 1
ATOM 825 C CA . LEU A 1 98 ? -0.680 -5.764 -7.553 1.00 91.94 98 LEU A CA 1
ATOM 826 C C . LEU A 1 98 ? -1.491 -7.067 -7.556 1.00 91.94 98 LEU A C 1
ATOM 828 O O . LEU A 1 98 ? -2.497 -7.162 -8.262 1.00 91.94 98 LEU A O 1
ATOM 832 N N . GLU A 1 99 ? -1.083 -8.059 -6.764 1.00 91.00 99 GLU A N 1
ATOM 833 C CA . GLU A 1 99 ? -1.828 -9.311 -6.578 1.00 91.00 99 GLU A CA 1
ATOM 834 C C . GLU A 1 99 ? -3.165 -9.081 -5.857 1.00 91.00 99 GLU A C 1
ATOM 836 O O . GLU A 1 99 ? -4.163 -9.718 -6.194 1.00 91.00 99 GLU A O 1
ATOM 841 N N . ALA A 1 100 ? -3.219 -8.101 -4.952 1.00 89.56 100 ALA A N 1
ATOM 842 C CA . ALA A 1 100 ? -4.436 -7.663 -4.274 1.00 89.56 100 ALA A CA 1
ATOM 843 C C . ALA A 1 100 ? -5.372 -6.795 -5.147 1.00 89.56 100 ALA A C 1
ATOM 845 O O . ALA A 1 100 ? -6.451 -6.411 -4.694 1.00 89.56 100 ALA A O 1
ATOM 846 N N . GLY A 1 101 ? -4.999 -6.498 -6.399 1.00 88.62 101 GLY A N 1
ATOM 847 C CA . GLY A 1 101 ? -5.848 -5.794 -7.367 1.00 88.62 101 GLY A CA 1
ATOM 848 C C . GLY A 1 101 ? -5.601 -4.287 -7.491 1.00 88.62 101 GLY A C 1
ATOM 849 O O . GLY A 1 101 ? -6.430 -3.583 -8.075 1.00 88.62 101 GLY A O 1
ATOM 850 N N . ALA A 1 102 ? -4.479 -3.771 -6.980 1.00 89.19 102 ALA A N 1
ATOM 851 C CA . ALA A 1 102 ? -4.060 -2.404 -7.277 1.00 89.19 102 ALA A CA 1
ATOM 852 C C . ALA A 1 102 ? -3.791 -2.232 -8.785 1.00 89.19 102 ALA A C 1
ATOM 854 O O . ALA A 1 102 ? -3.157 -3.066 -9.434 1.00 89.19 102 ALA A O 1
ATOM 855 N N . CYS A 1 103 ? -4.262 -1.130 -9.359 1.00 86.38 103 CYS A N 1
ATOM 856 C CA . CYS A 1 103 ? -4.111 -0.829 -10.773 1.00 86.38 103 CYS A CA 1
ATOM 857 C C . CYS A 1 103 ? -2.729 -0.227 -11.051 1.00 86.38 103 CYS A C 1
ATOM 859 O O . CYS A 1 103 ? -2.370 0.835 -10.540 1.00 86.38 103 CYS A O 1
ATOM 861 N N . ALA A 1 104 ? -1.980 -0.867 -11.951 1.00 84.19 104 ALA A N 1
ATOM 862 C CA . ALA A 1 104 ? -0.656 -0.418 -12.387 1.00 84.19 104 ALA A CA 1
ATOM 863 C C . ALA A 1 104 ? -0.659 0.935 -13.130 1.00 84.19 104 ALA A C 1
ATOM 865 O O . ALA A 1 104 ? 0.405 1.491 -13.389 1.00 84.19 104 ALA A O 1
ATOM 866 N N . ASN A 1 105 ? -1.836 1.464 -13.484 1.00 76.88 105 ASN A N 1
ATOM 867 C CA . ASN A 1 105 ? -1.997 2.698 -14.254 1.00 76.88 105 ASN A CA 1
ATOM 868 C C . ASN A 1 105 ? -2.680 3.825 -13.456 1.00 76.88 105 ASN A C 1
ATOM 870 O O . ASN A 1 105 ? -3.084 4.815 -14.062 1.00 76.88 105 ASN A O 1
ATOM 874 N N . THR A 1 106 ? -2.872 3.684 -12.137 1.00 72.19 106 THR A N 1
ATOM 875 C CA . THR A 1 106 ? -3.579 4.710 -11.355 1.00 72.19 106 THR A CA 1
ATOM 876 C C . THR A 1 106 ? -2.812 6.034 -11.396 1.00 72.19 106 THR A C 1
ATOM 878 O O . THR A 1 106 ? -1.648 6.064 -10.988 1.00 72.19 106 THR A O 1
ATOM 881 N N . PRO A 1 107 ? -3.426 7.128 -11.881 1.00 66.25 107 PRO A N 1
ATOM 882 C CA . PRO A 1 107 ? -2.770 8.426 -11.905 1.00 66.25 107 PRO A CA 1
ATOM 883 C C . PRO A 1 107 ? -2.602 8.958 -10.478 1.00 66.25 107 PRO A C 1
ATOM 885 O O . PRO A 1 107 ? -3.379 8.617 -9.584 1.00 66.25 107 PRO A O 1
ATOM 888 N N . THR A 1 108 ? -1.619 9.822 -10.249 1.00 63.50 108 THR A N 1
ATOM 889 C CA . THR A 1 108 ? -1.479 10.579 -8.995 1.00 63.50 108 THR A CA 1
ATOM 890 C C . THR A 1 108 ? -1.927 12.035 -9.197 1.00 63.50 108 THR A C 1
ATOM 892 O O . THR A 1 108 ? -1.976 12.513 -10.326 1.00 63.50 108 THR A O 1
ATOM 895 N N . ILE A 1 109 ? -2.326 12.735 -8.127 1.00 53.88 109 ILE A N 1
ATOM 896 C CA . ILE A 1 109 ? -3.014 14.046 -8.197 1.00 53.88 109 ILE A CA 1
ATOM 897 C C . ILE A 1 109 ? -2.094 15.251 -8.448 1.00 53.88 109 ILE A C 1
ATOM 899 O O . ILE A 1 109 ? -2.564 16.388 -8.426 1.00 53.88 109 ILE A O 1
ATOM 903 N N . TYR A 1 110 ? -0.793 15.043 -8.665 1.00 48.28 110 TYR A N 1
ATOM 904 C CA . TYR A 1 110 ? 0.155 16.147 -8.820 1.00 48.28 110 TYR A CA 1
ATOM 905 C C . TYR A 1 110 ? 0.429 16.462 -10.297 1.00 48.28 110 TYR A C 1
ATOM 907 O O . TYR A 1 110 ? 1.269 15.831 -10.939 1.00 48.28 110 TYR A O 1
ATOM 915 N N . GLY A 1 111 ? -0.271 17.472 -10.823 1.00 49.3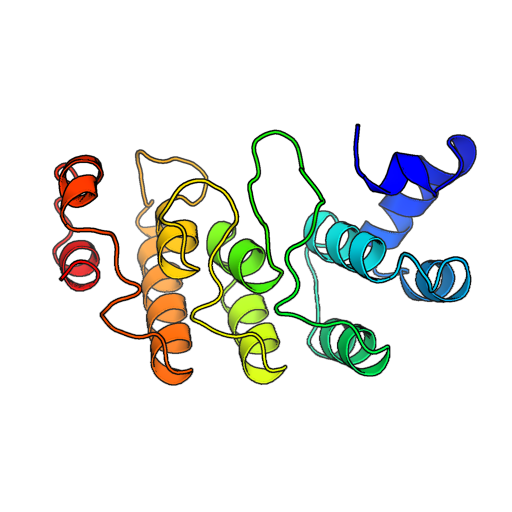1 111 GLY A N 1
ATOM 916 C CA . GLY A 1 111 ? -0.162 17.907 -12.221 1.00 49.31 111 GLY A CA 1
ATOM 917 C C . GLY A 1 111 ? -0.716 16.890 -13.226 1.00 49.31 111 GLY A C 1
ATOM 918 O O . GLY A 1 111 ? -1.231 15.842 -12.851 1.00 49.31 111 GLY A O 1
ATOM 919 N N . ASP A 1 112 ? -0.606 17.199 -14.519 1.00 43.31 112 ASP A N 1
ATOM 920 C CA . ASP A 1 112 ? -1.204 16.399 -15.602 1.00 43.31 112 ASP A CA 1
ATOM 921 C C . ASP A 1 112 ? -0.601 14.990 -15.762 1.00 43.31 112 ASP A C 1
ATOM 923 O O . ASP A 1 112 ? -1.046 14.219 -16.612 1.00 43.31 112 ASP A O 1
ATOM 927 N N . VAL A 1 113 ? 0.445 14.642 -14.999 1.00 48.31 113 VAL A N 1
ATOM 928 C CA . VAL A 1 113 ? 1.223 13.429 -15.244 1.00 48.31 113 VAL A CA 1
ATOM 929 C C . VAL A 1 113 ? 1.891 12.916 -13.979 1.00 48.31 113 VAL A C 1
ATOM 931 O O . VAL A 1 113 ? 2.907 13.448 -13.530 1.00 48.31 113 VAL A O 1
ATOM 934 N N . CYS A 1 114 ? 1.387 11.799 -13.465 1.00 54.47 114 CYS A N 1
ATOM 935 C CA . CYS A 1 114 ? 2.107 11.027 -12.469 1.00 54.47 114 CYS A CA 1
ATOM 936 C C . CYS A 1 114 ? 1.572 9.586 -12.458 1.00 54.47 114 CYS A C 1
ATOM 938 O O . CYS A 1 114 ? 0.394 9.365 -12.192 1.00 54.47 114 CYS A O 1
ATOM 940 N N . TYR A 1 115 ? 2.431 8.618 -12.785 1.00 66.69 115 TYR A N 1
ATOM 941 C CA . TYR A 1 115 ? 2.126 7.182 -12.882 1.00 66.69 115 TYR A CA 1
ATOM 942 C C . TYR A 1 115 ? 3.020 6.403 -11.904 1.00 66.69 115 TYR A C 1
ATOM 944 O O . TYR A 1 115 ? 4.104 6.898 -11.590 1.00 66.69 115 TYR A O 1
ATOM 952 N N . PRO A 1 116 ? 2.666 5.174 -11.473 1.00 64.50 116 PRO A N 1
ATOM 953 C CA . PRO A 1 116 ? 3.523 4.351 -10.610 1.00 64.50 116 PRO A CA 1
ATOM 954 C C . PRO A 1 116 ? 4.971 4.237 -11.116 1.00 64.50 116 PRO A C 1
ATOM 956 O O . PRO A 1 116 ? 5.903 4.320 -10.326 1.00 64.50 116 PRO A O 1
ATOM 959 N N . LEU A 1 117 ? 5.173 4.173 -12.439 1.00 65.94 117 LEU A N 1
ATOM 960 C CA . LEU A 1 117 ? 6.496 4.184 -13.077 1.00 65.94 117 LEU A CA 1
ATOM 961 C C . LEU A 1 117 ? 7.314 5.457 -12.784 1.00 65.94 117 LEU A C 1
ATOM 963 O O . LEU A 1 117 ? 8.523 5.375 -12.599 1.00 65.94 117 LEU A O 1
ATOM 967 N N . TYR A 1 118 ? 6.671 6.625 -12.725 1.00 67.38 118 TYR A N 1
ATOM 968 C CA . TYR A 1 118 ? 7.338 7.888 -12.397 1.00 67.38 118 TYR A CA 1
ATOM 969 C C . TYR A 1 118 ? 7.808 7.906 -10.936 1.00 67.38 118 TYR A C 1
ATOM 971 O O . TYR A 1 118 ? 8.938 8.306 -10.666 1.00 67.38 118 TYR A O 1
ATOM 979 N N . SER A 1 119 ? 6.990 7.396 -10.005 1.00 69.75 119 SER A N 1
ATOM 980 C CA . SER A 1 119 ? 7.368 7.258 -8.590 1.00 69.75 119 SER A CA 1
ATOM 981 C C . SER A 1 119 ? 8.582 6.343 -8.399 1.00 69.75 119 SER A C 1
ATOM 983 O O . SER A 1 119 ? 9.453 6.653 -7.594 1.00 69.75 119 SER A O 1
ATOM 985 N N . VAL A 1 120 ? 8.702 5.267 -9.191 1.00 71.50 120 VAL A N 1
ATOM 986 C CA . VAL A 1 120 ? 9.898 4.400 -9.180 1.00 71.50 120 VAL A CA 1
ATOM 987 C C . VAL A 1 120 ? 11.165 5.180 -9.546 1.00 71.50 120 VAL A C 1
ATOM 989 O O . VAL A 1 120 ? 12.230 4.913 -8.998 1.00 71.50 120 VAL A O 1
ATOM 992 N N . LEU A 1 121 ? 11.085 6.147 -10.459 1.00 66.19 121 LEU A N 1
ATOM 993 C CA . LEU A 1 121 ? 12.259 6.889 -10.930 1.00 66.19 121 LEU A CA 1
ATOM 994 C C . LEU A 1 121 ? 12.666 8.042 -10.002 1.00 66.19 121 LEU A C 1
ATOM 996 O O . LEU A 1 121 ? 13.832 8.427 -10.008 1.00 66.19 121 LEU A O 1
ATOM 1000 N N . GLN A 1 122 ? 11.739 8.564 -9.195 1.00 61.47 122 GLN A N 1
ATOM 1001 C CA . GLN A 1 122 ? 11.986 9.694 -8.289 1.00 61.47 122 GLN A CA 1
ATOM 1002 C C . GLN A 1 122 ? 12.553 9.313 -6.911 1.00 61.47 122 GLN A C 1
ATOM 1004 O O . GLN A 1 122 ? 12.931 10.208 -6.154 1.00 61.47 122 GLN A O 1
ATOM 1009 N N . GLY A 1 123 ? 12.621 8.021 -6.570 1.00 56.44 123 GLY A N 1
ATOM 1010 C CA . GLY A 1 123 ? 12.994 7.545 -5.231 1.00 56.44 123 GLY A CA 1
ATOM 1011 C C . GLY A 1 123 ? 14.213 8.259 -4.611 1.00 56.44 123 GLY A C 1
ATOM 1012 O O . GLY A 1 123 ? 15.293 8.281 -5.195 1.00 56.44 123 GLY A O 1
ATOM 1013 N N . HIS A 1 124 ? 14.007 8.854 -3.427 1.00 48.84 124 HIS A N 1
ATOM 1014 C CA . HIS A 1 124 ? 14.934 9.502 -2.469 1.00 48.84 124 HIS A CA 1
ATOM 1015 C C . HIS A 1 124 ? 16.083 10.427 -2.940 1.00 48.84 124 HIS A C 1
ATOM 1017 O O . HIS A 1 124 ? 16.785 10.993 -2.099 1.00 48.84 124 HIS A O 1
ATOM 1023 N N . SER A 1 125 ? 16.262 10.686 -4.231 1.00 43.22 125 SER A N 1
ATOM 1024 C CA . SER A 1 125 ? 16.974 11.849 -4.774 1.00 43.22 125 SER A CA 1
ATOM 1025 C C . SER A 1 125 ? 16.769 11.861 -6.279 1.00 43.22 125 SER A C 1
ATOM 1027 O O . SER A 1 125 ? 17.337 11.029 -6.985 1.00 43.22 125 SER A O 1
ATOM 1029 N N . ALA A 1 126 ? 16.042 12.863 -6.774 1.00 43.72 126 ALA A N 1
ATOM 1030 C CA . ALA A 1 126 ? 15.804 13.153 -8.192 1.00 43.72 126 ALA A CA 1
ATOM 1031 C C . ALA A 1 126 ? 17.082 13.347 -9.052 1.00 43.72 126 ALA A C 1
ATOM 1033 O O . ALA A 1 126 ? 17.010 13.798 -10.187 1.00 43.72 126 ALA A O 1
ATOM 1034 N N . SER A 1 127 ? 18.266 13.051 -8.512 1.00 43.62 127 SER A N 1
ATOM 1035 C CA . SER A 1 127 ? 19.578 13.212 -9.132 1.00 43.62 127 SER A CA 1
ATOM 1036 C C . SER A 1 127 ? 20.387 11.914 -9.232 1.00 43.62 127 SER A C 1
ATOM 1038 O O . SER A 1 127 ? 21.411 11.916 -9.914 1.00 43.62 127 SER A O 1
ATOM 1040 N N . TYR A 1 128 ? 19.982 10.805 -8.586 1.00 46.34 128 TYR A N 1
ATOM 1041 C CA . TYR A 1 128 ? 20.807 9.589 -8.576 1.00 46.34 128 TYR A CA 1
ATOM 1042 C C . TYR A 1 128 ? 20.023 8.305 -8.250 1.00 46.34 128 TYR A C 1
ATOM 1044 O O . TYR A 1 128 ? 19.776 7.989 -7.086 1.00 46.34 128 TYR A O 1
ATOM 1052 N N . ILE A 1 129 ? 19.723 7.487 -9.269 1.00 52.81 129 ILE A N 1
ATOM 1053 C CA . ILE A 1 129 ? 19.412 6.069 -9.032 1.00 52.81 129 ILE A CA 1
ATOM 1054 C C . ILE A 1 129 ? 20.737 5.396 -8.687 1.00 52.81 129 ILE A C 1
ATOM 1056 O O . ILE A 1 129 ? 21.525 5.051 -9.569 1.00 52.81 129 ILE A O 1
ATOM 1060 N N . HIS A 1 130 ? 21.006 5.239 -7.390 1.00 51.25 130 HIS A N 1
ATOM 1061 C CA . HIS A 1 130 ? 22.188 4.506 -6.952 1.00 51.25 130 HIS A CA 1
ATOM 1062 C C . HIS A 1 130 ? 22.164 3.094 -7.571 1.00 51.25 130 HIS A C 1
ATOM 1064 O O . HIS A 1 130 ? 21.112 2.452 -7.537 1.00 51.25 130 HIS A O 1
ATOM 1070 N N . PRO A 1 131 ? 23.283 2.568 -8.111 1.00 54.19 131 PRO A N 1
ATOM 1071 C CA . PRO A 1 131 ? 23.325 1.257 -8.774 1.00 54.19 131 PRO A CA 1
ATOM 1072 C C . PRO A 1 131 ? 22.754 0.105 -7.934 1.00 54.19 131 PRO A C 1
ATOM 1074 O O . PRO A 1 131 ? 22.236 -0.870 -8.472 1.00 54.19 131 PRO A O 1
ATOM 1077 N N . SER A 1 132 ? 22.784 0.238 -6.604 1.00 57.09 132 SER A N 1
ATOM 1078 C CA . SER A 1 132 ? 22.156 -0.704 -5.663 1.00 57.09 132 SER A CA 1
ATOM 1079 C C . SER A 1 132 ? 20.639 -0.848 -5.836 1.00 57.09 132 SER A C 1
ATOM 1081 O O . SER A 1 132 ? 20.086 -1.880 -5.462 1.00 57.09 132 SER A O 1
ATOM 1083 N N . HIS A 1 133 ? 19.967 0.165 -6.383 1.00 62.00 133 HIS A N 1
ATOM 1084 C CA . HIS A 1 133 ? 18.523 0.186 -6.609 1.00 62.00 133 HIS A CA 1
ATOM 1085 C C . HIS A 1 133 ? 18.141 -0.157 -8.051 1.00 62.00 133 HIS A C 1
ATOM 1087 O O . HIS A 1 133 ? 16.992 -0.522 -8.285 1.00 62.00 133 HIS A O 1
ATOM 1093 N N . ALA A 1 134 ? 19.088 -0.133 -9.000 1.00 66.12 134 ALA A N 1
ATOM 1094 C CA . ALA A 1 134 ? 18.826 -0.410 -10.416 1.00 66.12 134 ALA A CA 1
ATOM 1095 C C . ALA A 1 134 ? 18.109 -1.755 -10.623 1.00 66.12 134 ALA A C 1
ATOM 1097 O O . ALA A 1 134 ? 17.113 -1.829 -11.338 1.00 66.12 134 ALA A O 1
ATOM 1098 N N . LYS A 1 135 ? 18.532 -2.798 -9.898 1.00 74.00 135 LYS A N 1
ATOM 1099 C CA . LYS A 1 135 ? 17.862 -4.104 -9.933 1.00 74.00 135 LYS A CA 1
ATOM 1100 C C . LYS A 1 135 ? 16.404 -4.035 -9.455 1.00 74.00 135 LYS A C 1
ATOM 1102 O O . LYS A 1 135 ? 15.525 -4.560 -10.124 1.00 74.00 135 LYS A O 1
ATOM 1107 N N . ARG A 1 136 ? 16.138 -3.359 -8.329 1.00 78.69 136 ARG A N 1
ATOM 1108 C CA . ARG A 1 136 ? 14.777 -3.232 -7.770 1.00 78.69 136 ARG A CA 1
ATOM 1109 C C . ARG A 1 136 ? 13.860 -2.452 -8.704 1.00 78.69 136 ARG A C 1
ATOM 1111 O O . ARG A 1 136 ? 12.704 -2.821 -8.868 1.00 78.69 136 ARG A O 1
ATOM 1118 N N . VAL A 1 137 ? 14.388 -1.408 -9.342 1.00 75.50 137 VAL A N 1
ATOM 1119 C CA . VAL A 1 137 ? 13.675 -0.632 -10.362 1.00 75.50 137 VAL A CA 1
ATOM 1120 C C . VAL A 1 137 ? 13.261 -1.537 -11.523 1.00 75.50 137 VAL A C 1
ATOM 1122 O O . VAL A 1 137 ? 12.083 -1.572 -11.866 1.00 75.50 137 VAL A O 1
ATOM 1125 N N . ILE A 1 138 ? 14.188 -2.324 -12.080 1.00 75.06 138 ILE A N 1
ATOM 1126 C CA . ILE A 1 138 ? 13.894 -3.265 -13.174 1.00 75.06 138 ILE A CA 1
ATOM 1127 C C . ILE A 1 138 ? 12.825 -4.282 -12.757 1.00 75.06 138 ILE A C 1
ATOM 1129 O O . ILE A 1 138 ? 11.864 -4.497 -13.501 1.00 75.06 138 ILE A O 1
ATOM 1133 N N . ASP A 1 139 ? 12.957 -4.864 -11.562 1.00 84.19 139 ASP A N 1
ATOM 1134 C CA . ASP A 1 139 ? 12.011 -5.848 -11.030 1.00 84.19 139 ASP A CA 1
ATOM 1135 C C . ASP A 1 139 ? 10.601 -5.243 -10.876 1.00 84.19 139 ASP A C 1
ATOM 1137 O O . ASP A 1 139 ? 9.614 -5.836 -11.318 1.00 84.19 139 ASP A O 1
ATOM 1141 N N . ILE A 1 140 ? 10.494 -4.025 -10.332 1.00 83.69 140 ILE A N 1
ATOM 1142 C CA . ILE A 1 140 ? 9.215 -3.313 -10.190 1.00 83.69 140 ILE A CA 1
ATOM 1143 C C . ILE A 1 140 ? 8.602 -3.008 -11.556 1.00 83.69 140 ILE A C 1
ATOM 1145 O O . ILE A 1 140 ? 7.409 -3.233 -11.752 1.00 83.69 140 ILE A O 1
ATOM 1149 N N . VAL A 1 141 ? 9.386 -2.539 -12.529 1.00 79.31 141 VAL A N 1
ATOM 1150 C CA . VAL A 1 141 ? 8.857 -2.270 -13.874 1.00 79.31 141 VAL A CA 1
ATOM 1151 C C . VAL A 1 141 ? 8.369 -3.553 -14.544 1.00 79.31 141 VAL A C 1
ATOM 1153 O O . VAL A 1 141 ? 7.317 -3.548 -15.189 1.00 79.31 141 VAL A O 1
ATOM 1156 N N . ALA A 1 142 ? 9.090 -4.662 -14.378 1.00 82.88 142 ALA A N 1
ATOM 1157 C CA . ALA A 1 142 ? 8.657 -5.961 -14.877 1.00 82.88 142 ALA A CA 1
ATOM 1158 C C . ALA A 1 142 ? 7.323 -6.395 -14.242 1.00 82.88 142 ALA A C 1
ATOM 1160 O O . ALA A 1 142 ? 6.424 -6.839 -14.963 1.00 82.88 142 ALA A O 1
ATOM 1161 N N . LEU A 1 143 ? 7.159 -6.203 -12.928 1.00 88.12 143 LEU A N 1
ATOM 1162 C CA . LEU A 1 143 ? 5.900 -6.458 -12.221 1.00 88.12 143 LEU A CA 1
ATOM 1163 C C . LEU A 1 143 ? 4.764 -5.572 -12.747 1.00 88.12 143 LEU A C 1
ATOM 1165 O O . LEU A 1 143 ? 3.712 -6.085 -13.123 1.00 88.12 143 LEU A O 1
ATOM 1169 N N . LEU A 1 144 ? 4.979 -4.263 -12.872 1.00 85.06 144 LEU A N 1
ATOM 1170 C CA . LEU A 1 144 ? 3.966 -3.343 -13.394 1.00 85.06 144 LEU A CA 1
ATOM 1171 C C . LEU A 1 144 ? 3.540 -3.719 -14.826 1.00 85.06 144 LEU A C 1
ATOM 1173 O O . LEU A 1 144 ? 2.346 -3.759 -15.125 1.00 85.06 144 LEU A O 1
ATOM 1177 N N . ARG A 1 145 ? 4.491 -4.068 -15.709 1.00 81.88 145 ARG A N 1
ATOM 1178 C CA . ARG A 1 145 ? 4.204 -4.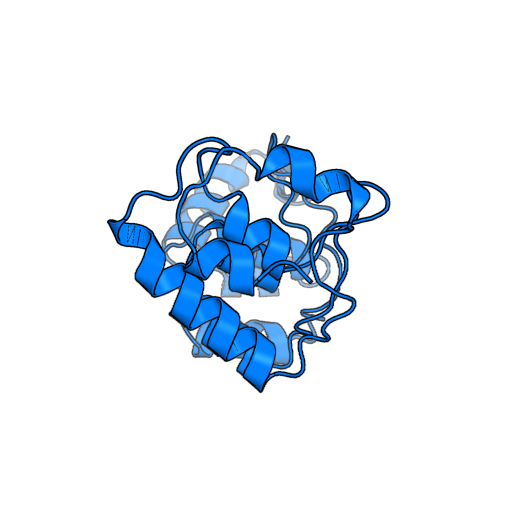541 -17.080 1.00 81.88 145 ARG A CA 1
ATOM 1179 C C . ARG A 1 145 ? 3.385 -5.829 -17.085 1.00 81.88 145 ARG A C 1
ATOM 1181 O O . ARG A 1 145 ? 2.409 -5.919 -17.827 1.00 81.88 145 ARG A O 1
ATOM 1188 N N . LYS A 1 146 ? 3.739 -6.801 -16.238 1.00 86.88 146 LYS A N 1
ATOM 1189 C CA . LYS A 1 146 ? 2.976 -8.051 -16.074 1.00 86.88 146 LYS A CA 1
ATOM 1190 C C . LYS A 1 146 ? 1.522 -7.780 -15.669 1.00 86.88 146 LYS A C 1
ATOM 1192 O O . LYS A 1 146 ? 0.632 -8.497 -16.114 1.00 86.88 146 LYS A O 1
ATOM 1197 N N . HIS A 1 147 ? 1.282 -6.732 -14.881 1.00 88.38 147 HIS A N 1
ATOM 1198 C CA . HIS A 1 147 ? -0.046 -6.313 -14.424 1.00 88.38 147 HIS A CA 1
ATOM 1199 C C . HIS A 1 147 ? -0.696 -5.228 -15.308 1.00 88.38 147 HIS A C 1
ATOM 1201 O O . HIS A 1 147 ? -1.632 -4.550 -14.885 1.00 88.38 147 HIS A O 1
ATOM 1207 N N . GLY A 1 148 ? -0.251 -5.087 -16.563 1.00 82.31 148 GLY A N 1
ATOM 1208 C CA . GLY A 1 148 ? -0.952 -4.291 -17.573 1.00 82.31 148 GLY A CA 1
ATOM 1209 C C . GLY A 1 148 ? -0.599 -2.804 -17.597 1.00 82.31 148 GLY A C 1
ATOM 1210 O O . GLY A 1 148 ? -1.412 -2.000 -18.061 1.00 82.31 148 GLY A O 1
ATOM 1211 N N . LEU A 1 149 ? 0.590 -2.419 -17.118 1.00 76.69 149 LEU A N 1
ATOM 1212 C CA . LEU A 1 149 ? 1.136 -1.078 -17.350 1.00 76.69 149 LEU A CA 1
ATOM 1213 C C . LEU A 1 149 ? 1.201 -0.794 -18.861 1.00 76.69 149 LEU A C 1
ATOM 1215 O O . LEU A 1 149 ? 1.866 -1.517 -19.609 1.00 76.69 149 LEU A O 1
ATOM 1219 N N . LYS A 1 150 ? 0.507 0.256 -19.312 1.00 68.25 150 LYS A N 1
ATOM 1220 C CA . LYS A 1 150 ? 0.458 0.638 -20.731 1.00 68.25 150 LYS A CA 1
ATOM 1221 C C . LYS A 1 150 ? 1.681 1.467 -21.147 1.00 68.25 150 LYS A C 1
ATOM 1223 O O . LYS A 1 150 ? 2.203 2.221 -20.327 1.00 68.25 150 LYS A O 1
ATOM 1228 N N . PRO A 1 151 ? 2.097 1.421 -22.430 1.00 54.53 151 PRO A N 1
ATOM 1229 C CA . PRO A 1 151 ? 3.160 2.282 -22.951 1.00 54.53 151 PRO A CA 1
ATOM 1230 C C . PRO A 1 151 ? 2.830 3.779 -22.876 1.00 54.53 151 PRO A C 1
ATOM 1232 O O . PRO A 1 151 ? 3.727 4.597 -22.755 1.00 54.53 151 PRO A O 1
ATOM 1235 N N . GLU A 1 152 ? 1.547 4.144 -22.903 1.00 50.53 152 GLU A N 1
ATOM 1236 C CA . GLU A 1 152 ? 1.091 5.537 -22.770 1.00 50.53 152 GLU A CA 1
ATOM 1237 C C . GLU A 1 152 ? 1.152 6.063 -21.320 1.00 50.53 152 GLU A C 1
ATOM 1239 O O . GLU A 1 152 ? 1.036 7.263 -21.105 1.00 50.53 152 GLU A O 1
ATOM 1244 N N . GLY A 1 153 ? 1.356 5.182 -20.328 1.00 49.03 153 GLY A N 1
ATOM 1245 C CA . GLY A 1 153 ? 1.647 5.544 -18.930 1.00 49.03 153 GLY A CA 1
ATOM 1246 C C . GLY A 1 153 ? 3.130 5.841 -18.676 1.00 49.03 153 GLY A C 1
ATOM 1247 O O . GLY A 1 153 ? 3.577 5.885 -17.528 1.00 49.03 153 GLY A O 1
ATOM 1248 N N . GLN A 1 154 ? 3.914 5.968 -19.748 1.00 52.59 154 GLN A N 1
ATOM 1249 C CA . GLN A 1 154 ? 5.318 6.343 -19.695 1.00 52.59 154 GLN A CA 1
ATOM 1250 C C . GLN A 1 154 ? 5.476 7.853 -19.545 1.00 52.59 154 GLN A C 1
ATOM 1252 O O . GLN A 1 154 ? 4.552 8.629 -19.786 1.00 52.59 154 GLN A O 1
ATOM 1257 N N . ILE A 1 155 ? 6.665 8.261 -19.104 1.00 53.81 155 ILE A N 1
ATOM 1258 C CA . ILE A 1 155 ? 7.005 9.665 -18.890 1.00 53.81 155 ILE A CA 1
ATOM 1259 C C . ILE A 1 155 ? 6.690 10.449 -20.178 1.00 53.81 155 ILE A C 1
ATOM 1261 O O . ILE A 1 155 ? 7.210 10.094 -21.237 1.00 53.81 155 ILE A O 1
ATOM 1265 N N . PRO A 1 156 ? 5.868 11.505 -20.110 1.00 50.69 156 PRO A N 1
ATOM 1266 C CA . PRO A 1 156 ? 5.548 12.335 -21.253 1.00 50.69 156 PRO A CA 1
ATOM 1267 C C . PRO A 1 156 ? 6.803 12.840 -21.951 1.00 50.69 156 PRO A C 1
ATOM 1269 O O . PRO A 1 156 ? 7.798 13.199 -21.309 1.00 50.69 156 PRO A O 1
ATOM 1272 N N . LEU A 1 157 ? 6.726 12.910 -23.277 1.00 50.59 157 LEU A N 1
ATOM 1273 C CA . LEU A 1 157 ? 7.820 13.295 -24.165 1.00 50.59 157 LEU A CA 1
ATOM 1274 C C . LEU A 1 157 ? 8.489 14.619 -23.742 1.00 50.59 157 LEU A C 1
ATOM 1276 O O . LEU A 1 157 ? 9.704 14.778 -23.859 1.00 50.59 157 LEU A O 1
ATOM 1280 N N . GLU A 1 158 ? 7.707 15.554 -23.210 1.00 53.56 158 GLU A N 1
ATOM 1281 C CA . GLU A 1 158 ? 8.131 16.868 -22.734 1.00 53.56 158 GLU A CA 1
ATOM 1282 C C . GLU A 1 158 ? 9.025 16.832 -21.484 1.00 53.56 158 GLU A C 1
ATOM 1284 O O . GLU A 1 158 ? 9.886 17.704 -21.338 1.00 53.56 158 GLU A O 1
ATOM 1289 N N . ARG A 1 159 ? 8.888 15.813 -20.625 1.00 52.38 159 ARG A N 1
ATOM 1290 C CA . ARG A 1 159 ? 9.688 15.651 -19.400 1.00 52.38 159 ARG A CA 1
ATOM 1291 C C . ARG A 1 159 ? 10.920 14.774 -19.575 1.00 52.38 159 ARG A C 1
ATOM 1293 O O . ARG A 1 159 ? 11.746 14.718 -18.671 1.00 52.38 159 ARG A O 1
ATOM 1300 N N . LYS A 1 160 ? 11.149 14.198 -20.765 1.00 53.91 160 LYS A N 1
ATOM 1301 C CA . LYS A 1 160 ? 12.399 13.477 -21.093 1.00 53.91 160 LYS A CA 1
ATOM 1302 C C . LYS A 1 160 ? 13.657 14.283 -20.768 1.00 53.91 160 LYS A C 1
ATOM 1304 O O . LYS A 1 160 ? 14.674 13.707 -20.405 1.00 53.91 160 LYS A O 1
ATOM 1309 N N . LYS A 1 161 ? 13.580 15.617 -20.863 1.00 53.78 161 LYS A N 1
ATOM 1310 C CA . LYS A 1 161 ? 14.691 16.537 -20.580 1.00 53.78 161 LYS A CA 1
ATOM 1311 C C . LYS A 1 161 ? 15.163 16.519 -19.128 1.00 53.78 161 LYS A C 1
ATOM 1313 O O . LYS A 1 161 ? 16.336 16.780 -18.892 1.00 53.78 161 LYS A O 1
ATOM 1318 N N . GLU A 1 162 ? 14.278 16.176 -18.195 1.00 55.56 162 GLU A N 1
ATOM 1319 C CA . GLU A 1 162 ? 14.602 16.004 -16.774 1.00 55.56 162 GLU A CA 1
ATOM 1320 C C . GLU A 1 162 ? 15.491 14.764 -16.553 1.00 55.56 162 GLU A C 1
ATOM 1322 O O . GLU A 1 162 ? 16.241 14.707 -15.585 1.00 55.56 162 GLU A O 1
ATOM 1327 N N . PHE A 1 163 ? 15.482 13.819 -17.504 1.00 52.38 163 PHE A N 1
ATOM 1328 C CA . PHE A 1 163 ? 16.200 12.545 -17.446 1.00 52.38 163 PHE A CA 1
ATOM 1329 C C . PHE A 1 163 ? 17.344 12.425 -18.479 1.00 52.38 163 PHE A C 1
ATOM 1331 O O . PHE A 1 163 ? 17.953 11.368 -18.615 1.00 52.38 163 PHE A O 1
ATOM 1338 N N . LEU A 1 164 ? 17.693 13.503 -19.194 1.00 46.06 164 LEU A N 1
ATOM 1339 C CA . LEU A 1 164 ? 18.763 13.500 -20.212 1.00 46.06 164 LEU A CA 1
ATOM 1340 C C . LEU A 1 164 ? 20.191 13.384 -19.639 1.00 46.06 164 LEU A C 1
ATOM 1342 O O . LEU A 1 164 ? 21.132 13.218 -20.408 1.00 46.06 164 LEU A O 1
ATOM 1346 N N . GLY A 1 165 ? 20.371 13.484 -18.316 1.00 46.00 165 GLY A N 1
ATOM 1347 C CA . GLY A 1 165 ? 21.666 13.313 -17.638 1.00 46.00 165 GLY A CA 1
ATOM 1348 C C . GLY A 1 165 ? 21.983 11.876 -17.202 1.00 46.00 165 GLY A C 1
ATOM 1349 O O . GLY A 1 165 ? 23.028 11.645 -16.599 1.00 46.00 165 GLY A O 1
ATOM 1350 N N . TYR A 1 166 ? 21.089 10.919 -17.463 1.00 51.84 166 TYR A N 1
ATOM 1351 C CA . TYR A 1 166 ? 21.248 9.524 -17.058 1.00 51.84 166 TYR A CA 1
ATOM 1352 C C . TYR A 1 166 ? 21.829 8.708 -18.225 1.00 51.84 166 TYR A C 1
ATOM 1354 O O . TYR A 1 166 ? 21.115 8.344 -19.151 1.00 51.84 166 TYR A O 1
ATOM 1362 N N . GLU A 1 167 ? 23.126 8.389 -18.177 1.00 44.81 167 GLU A N 1
ATOM 1363 C CA . GLU A 1 167 ? 23.840 7.582 -19.194 1.00 44.81 167 GLU A CA 1
ATOM 1364 C C . GLU A 1 167 ? 23.528 6.070 -19.130 1.00 44.81 167 GLU A C 1
ATOM 1366 O O . GLU A 1 167 ? 24.284 5.250 -19.645 1.00 44.81 167 GLU A O 1
ATOM 1371 N N . ASN A 1 168 ? 22.441 5.664 -18.467 1.00 48.88 168 ASN A N 1
ATOM 1372 C CA . ASN A 1 168 ? 22.088 4.253 -18.337 1.00 48.88 168 ASN A CA 1
ATOM 1373 C C . ASN A 1 168 ? 21.052 3.884 -19.403 1.00 48.88 168 ASN A C 1
ATOM 1375 O O . ASN A 1 168 ? 19.875 4.233 -19.280 1.00 48.88 168 ASN A O 1
ATOM 1379 N N . ASP A 1 169 ? 21.489 3.151 -20.430 1.00 49.31 169 ASP A N 1
ATOM 1380 C CA . ASP A 1 169 ? 20.659 2.691 -21.553 1.00 49.31 169 ASP A CA 1
ATOM 1381 C C . ASP A 1 169 ? 19.384 1.961 -21.088 1.00 49.31 169 ASP A C 1
ATOM 1383 O O . ASP A 1 169 ? 18.343 2.037 -21.738 1.00 49.31 169 ASP A O 1
ATOM 1387 N N . GLU A 1 170 ? 19.422 1.316 -19.918 1.00 48.59 170 GLU A N 1
ATOM 1388 C CA . GLU A 1 170 ? 18.262 0.646 -19.325 1.00 48.59 170 GLU A CA 1
ATOM 1389 C C . GLU A 1 170 ? 17.173 1.616 -18.848 1.00 48.59 170 GLU A C 1
ATOM 1391 O O . GLU A 1 170 ? 15.997 1.297 -18.978 1.00 48.59 170 GLU A O 1
ATOM 1396 N N . ILE A 1 171 ? 17.522 2.820 -18.370 1.00 49.12 171 ILE A N 1
ATOM 1397 C CA . ILE A 1 171 ? 16.532 3.844 -17.986 1.00 49.12 171 ILE A CA 1
ATOM 1398 C C . ILE A 1 171 ? 15.854 4.421 -19.234 1.00 49.12 171 ILE A C 1
ATOM 1400 O O . ILE A 1 171 ? 14.643 4.648 -19.246 1.00 49.12 171 ILE A O 1
ATOM 1404 N N . MET A 1 172 ? 16.617 4.568 -20.320 1.00 47.88 172 MET A N 1
ATOM 1405 C CA . MET A 1 172 ? 16.113 5.012 -21.621 1.00 47.88 172 MET A CA 1
ATOM 1406 C C . MET A 1 172 ? 15.176 3.981 -22.280 1.00 47.88 172 MET A C 1
ATOM 1408 O O . MET A 1 172 ? 14.320 4.367 -23.070 1.00 47.88 172 MET A O 1
ATOM 1412 N N . LEU A 1 173 ? 15.241 2.692 -21.906 1.00 49.69 173 LEU A N 1
ATOM 1413 C CA . LEU A 1 173 ? 14.253 1.668 -22.305 1.00 49.69 173 LEU A CA 1
ATOM 1414 C C . LEU A 1 173 ? 12.878 1.833 -21.624 1.00 49.69 173 LEU A C 1
ATOM 1416 O O . LEU A 1 173 ? 11.912 1.169 -22.017 1.00 49.69 173 LEU A O 1
ATOM 1420 N N . PHE A 1 174 ? 12.772 2.681 -20.596 1.00 49.41 174 PHE A N 1
ATOM 1421 C CA . PHE A 1 174 ? 11.522 2.976 -19.881 1.00 49.41 174 PHE A CA 1
ATOM 1422 C C . PHE A 1 174 ? 10.852 4.281 -20.347 1.00 49.41 174 PHE A C 1
ATOM 1424 O O . PHE A 1 174 ? 9.845 4.697 -19.772 1.00 49.41 174 PHE A O 1
ATOM 1431 N N . VAL A 1 175 ? 11.391 4.893 -21.405 1.00 47.19 175 VAL A N 1
ATOM 1432 C CA . VAL A 1 175 ? 10.981 6.175 -21.980 1.00 47.19 175 VAL A CA 1
ATOM 1433 C C . VAL A 1 175 ? 10.733 5.986 -23.491 1.00 47.19 175 VAL A C 1
ATOM 1435 O O . VAL A 1 175 ? 11.687 5.923 -24.259 1.00 47.19 175 VAL A O 1
ATOM 1438 N N . CYS A 1 176 ? 9.479 5.879 -23.947 1.00 45.66 176 CYS A N 1
ATOM 1439 C CA . CYS A 1 176 ? 9.118 5.862 -25.379 1.00 45.66 176 CYS A CA 1
ATOM 1440 C C . CYS A 1 176 ? 9.188 7.262 -25.975 1.00 45.66 176 CYS A C 1
ATOM 1442 O O . CYS A 1 176 ? 8.668 8.232 -25.384 1.00 45.66 176 CYS A O 1
#

Sequence (176 aa):
MQTYDEFIPEQDIFQFEIDMEEGKYKSWVEKYPENIYTIFGAYLLLNSEQTEDDIIYFVKQGIDLNKQSKVYWGDMHCNTPLTFACEYHNVELVRILLEAGACANTPTIYGDVCYPLYSVLQGHSASYIHPSHAKRVIDIVALLRKHGLKPEGQIPLERKKEFLGYENDEIMLFVC

Radius of gyration: 16.84 Å; chains: 1; bounding box: 39×29×49 Å

Foldseek 3Di:
DWVCPVPQPPVCVVVLLVCLQVVVLVVVCVVCVVCLVSSVVSSLVRHPDDDLVSVVVSVVSPDDQLQFDPTDDDPDQQRGQLLSCLLQLVLPSNLSSLVSPRQQARAGPDPPADGSLNSNCPHPHLPDPDPVSVVSSVSSVVSSVVSPDDLVNADDPVCVVSVPPDPDVVVVVRHD

Organism: NCBI:txid1070528

pLDDT: mean 74.62, std 17.41, range [43.22, 97.0]